Protein AF-A0A2U1A7Y9-F1 (afdb_monomer)

Mean predicted aligned error: 19.53 Å

Structure (mmCIF, N/CA/C/O backbone):
data_AF-A0A2U1A7Y9-F1
#
_entry.id   AF-A0A2U1A7Y9-F1
#
loop_
_atom_site.group_PDB
_atom_site.id
_atom_site.type_symbol
_atom_site.label_atom_id
_atom_site.label_alt_id
_atom_site.label_comp_id
_atom_site.label_asym_id
_atom_site.label_entity_id
_atom_site.label_seq_id
_atom_site.pdbx_PDB_ins_code
_atom_site.Cartn_x
_atom_site.Cartn_y
_atom_site.Cartn_z
_atom_site.occupancy
_atom_site.B_iso_or_equiv
_atom_site.auth_seq_id
_atom_site.auth_comp_id
_atom_site.auth_asym_id
_atom_site.auth_atom_id
_atom_site.pdbx_PDB_model_num
ATOM 1 N N . MET A 1 1 ? 5.418 56.371 12.169 1.00 49.03 1 MET A N 1
ATOM 2 C CA . MET A 1 1 ? 4.607 56.307 10.931 1.00 49.03 1 MET A CA 1
ATOM 3 C C . MET A 1 1 ? 5.415 55.613 9.834 1.00 49.03 1 MET A C 1
ATOM 5 O O . MET A 1 1 ? 6.617 55.810 9.790 1.00 49.03 1 MET A O 1
ATOM 9 N N . ILE A 1 2 ? 4.738 54.834 8.977 1.00 55.47 2 ILE A N 1
ATOM 10 C CA . ILE A 1 2 ? 5.097 54.476 7.581 1.00 55.47 2 ILE A CA 1
ATOM 11 C C . ILE A 1 2 ? 5.852 53.162 7.261 1.00 55.47 2 ILE A C 1
ATOM 13 O O . ILE A 1 2 ? 5.567 52.598 6.210 1.00 55.47 2 ILE A O 1
ATOM 17 N N . ILE A 1 3 ? 6.649 52.546 8.142 1.00 55.47 3 ILE A N 1
ATOM 18 C CA . ILE A 1 3 ? 7.408 51.321 7.747 1.00 55.47 3 ILE A CA 1
ATOM 19 C C . ILE A 1 3 ? 6.574 50.018 7.809 1.00 55.47 3 ILE A C 1
ATOM 21 O O . ILE A 1 3 ? 6.903 49.019 7.179 1.00 55.47 3 ILE A O 1
ATOM 25 N N . ARG A 1 4 ? 5.435 50.015 8.514 1.00 55.81 4 ARG A N 1
ATOM 26 C CA . ARG A 1 4 ? 4.590 48.809 8.666 1.00 55.81 4 ARG A CA 1
ATOM 27 C C . ARG A 1 4 ? 3.714 48.503 7.447 1.00 55.81 4 ARG A C 1
ATOM 29 O O . ARG A 1 4 ? 3.195 47.405 7.343 1.00 55.81 4 ARG A O 1
ATOM 36 N N . ARG A 1 5 ? 3.534 49.467 6.541 1.00 56.84 5 ARG A N 1
ATOM 37 C CA . ARG A 1 5 ? 2.671 49.349 5.354 1.00 56.84 5 ARG A CA 1
ATOM 38 C C . ARG A 1 5 ? 3.297 48.562 4.184 1.00 56.84 5 ARG A C 1
ATOM 40 O O . ARG A 1 5 ? 2.579 47.741 3.625 1.00 56.84 5 ARG A O 1
ATOM 47 N N . PRO A 1 6 ? 4.589 48.720 3.826 1.00 54.97 6 PRO A N 1
ATOM 48 C CA . PRO A 1 6 ? 5.178 47.958 2.718 1.00 54.97 6 PRO A CA 1
ATOM 49 C C . PRO A 1 6 ? 5.430 46.479 3.052 1.00 54.97 6 PRO A C 1
ATOM 51 O O . PRO A 1 6 ? 5.445 45.646 2.153 1.00 54.97 6 PRO A O 1
ATOM 54 N N . LEU A 1 7 ? 5.579 46.135 4.337 1.00 56.62 7 LEU A N 1
ATOM 55 C CA . LEU A 1 7 ? 5.819 44.755 4.781 1.00 56.62 7 LEU A CA 1
ATOM 56 C C . LEU A 1 7 ? 4.621 43.829 4.527 1.00 56.62 7 LEU A C 1
ATOM 58 O O . LEU A 1 7 ? 4.810 42.677 4.152 1.00 56.62 7 LEU A O 1
ATOM 62 N N . PHE A 1 8 ? 3.393 44.340 4.656 1.00 56.53 8 PHE A N 1
ATOM 63 C CA . PHE A 1 8 ? 2.192 43.564 4.333 1.00 56.53 8 PHE A CA 1
ATOM 64 C 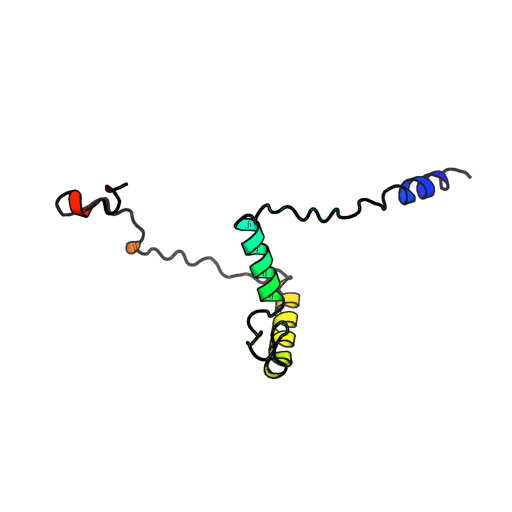C . PHE A 1 8 ? 1.974 43.405 2.825 1.00 56.53 8 PHE A C 1
ATOM 66 O O . PHE A 1 8 ? 1.435 42.390 2.401 1.00 56.53 8 PHE A O 1
ATOM 73 N N . ALA A 1 9 ? 2.420 44.365 2.008 1.00 56.28 9 ALA A N 1
ATOM 74 C CA . ALA A 1 9 ? 2.283 44.281 0.554 1.00 56.28 9 ALA A CA 1
ATOM 75 C C . ALA A 1 9 ? 3.210 43.218 -0.063 1.00 56.28 9 ALA A C 1
ATOM 77 O O . ALA A 1 9 ? 2.842 42.586 -1.048 1.00 56.28 9 ALA A O 1
ATOM 78 N N . LEU A 1 10 ? 4.382 42.975 0.536 1.00 56.12 10 LEU A N 1
ATOM 79 C CA . LEU A 1 10 ? 5.334 41.976 0.041 1.00 56.12 10 LEU A CA 1
ATOM 80 C C . LEU A 1 10 ? 4.899 40.530 0.353 1.00 56.12 10 LEU A C 1
ATOM 82 O O . LEU A 1 10 ? 5.195 39.622 -0.416 1.00 56.12 10 LEU A O 1
ATOM 86 N N . LEU A 1 11 ? 4.174 40.313 1.457 1.00 56.75 11 LEU A N 1
ATOM 87 C CA . LEU A 1 11 ? 3.779 38.973 1.912 1.00 56.75 11 LEU A CA 1
ATOM 88 C C . LEU A 1 11 ? 2.618 38.370 1.096 1.00 56.75 11 LEU A C 1
ATOM 90 O O . LEU A 1 11 ? 2.440 37.158 1.086 1.00 56.75 11 LEU A O 1
ATOM 94 N N . VAL A 1 12 ? 1.853 39.195 0.374 1.00 59.03 12 VAL A N 1
ATOM 95 C CA . VAL A 1 12 ? 0.700 38.747 -0.431 1.00 59.03 12 VAL A CA 1
ATOM 96 C C . VAL A 1 12 ? 1.112 38.242 -1.826 1.00 59.03 12 VAL A C 1
ATOM 98 O O . VAL A 1 12 ? 0.370 37.489 -2.450 1.00 59.03 12 VAL A O 1
ATOM 101 N N . VAL A 1 13 ? 2.305 38.592 -2.322 1.00 57.50 13 VAL A N 1
ATOM 102 C CA . VAL A 1 13 ? 2.703 38.327 -3.723 1.00 57.50 13 VAL A CA 1
ATOM 103 C C . VAL A 1 13 ? 3.216 36.895 -3.965 1.00 57.50 13 VAL A C 1
ATOM 105 O O . VAL A 1 13 ? 3.249 36.443 -5.105 1.00 57.50 13 VAL A O 1
ATOM 108 N N . THR A 1 14 ? 3.561 36.125 -2.932 1.00 59.75 14 THR A N 1
ATOM 109 C CA . THR A 1 14 ? 4.190 34.795 -3.097 1.00 59.75 14 THR A CA 1
ATOM 110 C C . THR A 1 14 ? 3.243 33.599 -2.940 1.00 59.75 14 THR A C 1
ATOM 112 O O . THR A 1 14 ? 3.696 32.457 -2.948 1.00 59.75 14 THR A O 1
ATOM 115 N N . ALA A 1 15 ? 1.927 33.813 -2.852 1.00 57.66 15 ALA A N 1
ATOM 116 C CA . ALA A 1 15 ? 0.959 32.758 -2.527 1.00 57.66 15 ALA A CA 1
ATOM 117 C C . ALA A 1 15 ? 0.448 31.914 -3.719 1.00 57.66 15 ALA A C 1
ATOM 119 O O . ALA A 1 15 ? -0.562 31.226 -3.586 1.00 57.66 15 ALA A O 1
ATOM 120 N N . CYS A 1 16 ? 1.093 31.943 -4.890 1.00 60.56 16 CYS A N 1
ATOM 121 C CA . CYS A 1 16 ? 0.592 31.241 -6.084 1.00 60.56 16 CYS A CA 1
ATOM 122 C C . CYS A 1 16 ? 1.680 30.476 -6.850 1.00 60.56 16 CYS A C 1
ATOM 124 O O . CYS A 1 16 ? 1.782 30.588 -8.068 1.00 60.56 16 CYS A O 1
ATOM 126 N N . ILE A 1 17 ? 2.465 29.643 -6.163 1.00 63.22 17 ILE A N 1
ATOM 127 C CA . ILE A 1 17 ? 3.108 28.508 -6.841 1.00 63.22 17 ILE A CA 1
ATOM 128 C C . ILE A 1 17 ? 2.093 27.365 -6.807 1.00 63.22 17 ILE A C 1
ATOM 130 O O . ILE A 1 17 ? 2.095 26.526 -5.910 1.00 63.22 17 ILE A O 1
ATOM 134 N N . GLY A 1 18 ? 1.148 27.406 -7.749 1.00 56.66 18 GLY A N 1
ATOM 135 C CA . GLY A 1 18 ? 0.224 26.305 -7.980 1.00 56.66 18 GLY A CA 1
ATOM 136 C C . GLY A 1 18 ? 1.022 25.044 -8.293 1.00 56.66 18 GLY A C 1
ATOM 137 O O . GLY A 1 18 ? 1.907 25.067 -9.149 1.00 56.66 18 GLY A O 1
ATOM 138 N N . ALA A 1 19 ? 0.734 23.956 -7.582 1.00 61.62 19 ALA A N 1
ATOM 139 C CA . ALA A 1 19 ? 1.265 22.643 -7.900 1.00 61.62 19 ALA A CA 1
ATOM 140 C C . ALA A 1 19 ? 0.784 22.263 -9.306 1.00 61.62 19 ALA A C 1
ATOM 142 O O . ALA A 1 19 ? -0.344 21.810 -9.490 1.00 61.62 19 ALA A O 1
ATOM 143 N N . ALA A 1 20 ? 1.620 22.499 -10.316 1.00 58.00 20 ALA A N 1
ATOM 144 C CA . ALA A 1 20 ? 1.390 21.982 -11.650 1.00 58.00 20 ALA A CA 1
ATOM 145 C C . ALA A 1 20 ? 1.504 20.457 -11.565 1.00 58.00 20 ALA A C 1
ATOM 147 O O . ALA A 1 20 ? 2.603 19.905 -11.533 1.00 58.00 20 ALA A O 1
ATOM 148 N N . SER A 1 21 ? 0.363 19.774 -11.482 1.00 59.56 21 SER A N 1
ATOM 149 C CA . SER A 1 21 ? 0.276 18.326 -11.645 1.00 59.56 21 SER A CA 1
ATOM 150 C C . SER A 1 21 ? 0.565 18.008 -13.111 1.00 59.56 21 SER A C 1
ATOM 152 O O . SER A 1 21 ? -0.344 17.836 -13.922 1.00 59.56 21 SER A O 1
ATOM 154 N N . THR A 1 22 ? 1.841 18.001 -13.492 1.00 57.09 22 THR A N 1
ATOM 155 C CA . THR A 1 22 ? 2.257 17.479 -14.788 1.00 57.09 22 THR A CA 1
ATOM 156 C C . THR A 1 22 ? 1.990 15.979 -14.763 1.00 57.09 22 THR A C 1
ATOM 158 O O . THR A 1 22 ? 2.758 15.199 -14.200 1.00 57.09 22 THR A O 1
ATOM 161 N N . ALA A 1 23 ? 0.870 15.565 -15.361 1.00 55.91 23 ALA A N 1
ATOM 162 C CA . ALA A 1 23 ? 0.603 14.175 -15.721 1.00 55.91 23 ALA A CA 1
ATOM 163 C C . ALA A 1 23 ? 1.593 13.767 -16.821 1.00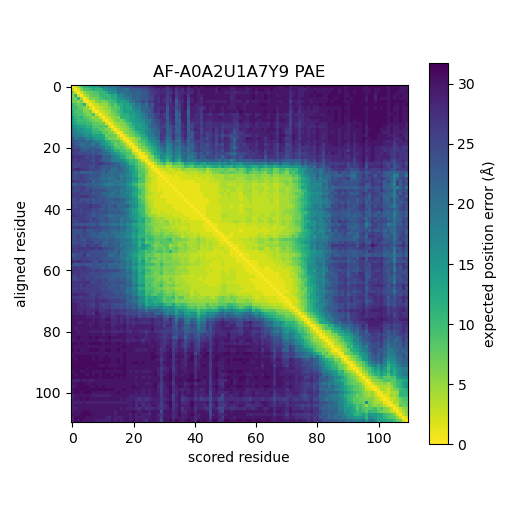 55.91 23 ALA A C 1
ATOM 165 O O . ALA A 1 23 ? 1.265 13.630 -17.997 1.00 55.91 23 ALA A O 1
ATOM 166 N N . SER A 1 24 ? 2.860 13.685 -16.437 1.00 56.81 24 SER A N 1
ATOM 167 C CA . SER A 1 24 ? 3.925 13.164 -17.260 1.00 56.81 24 SER A CA 1
AT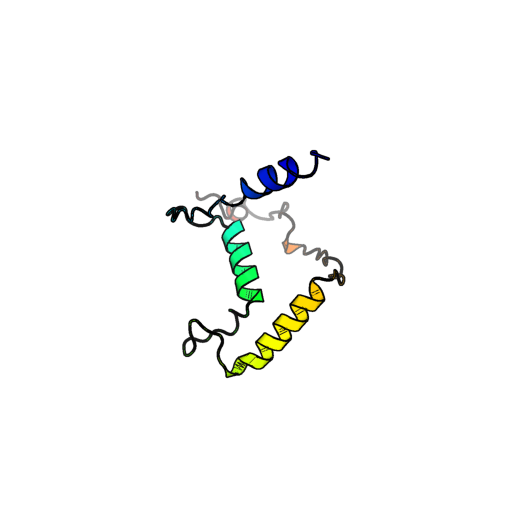OM 168 C C . SER A 1 24 ? 3.791 11.647 -17.230 1.00 56.81 24 SER A C 1
ATOM 170 O O . SER A 1 24 ? 3.762 11.035 -16.168 1.00 56.81 24 SER A O 1
ATOM 172 N N . ALA A 1 25 ? 3.733 11.024 -18.406 1.00 57.59 25 ALA A N 1
ATOM 173 C CA . ALA A 1 25 ? 3.873 9.574 -18.557 1.00 57.59 25 ALA A CA 1
ATOM 174 C C . ALA A 1 25 ? 5.301 9.086 -18.213 1.00 57.59 25 ALA A C 1
ATOM 176 O O . ALA A 1 25 ? 5.674 7.955 -18.523 1.00 57.59 25 ALA A O 1
ATOM 177 N N . GLN A 1 26 ? 6.114 9.934 -17.570 1.00 64.88 26 GLN A N 1
ATOM 178 C CA . GLN A 1 26 ? 7.294 9.528 -16.832 1.00 64.88 26 GLN A CA 1
ATOM 179 C C . GLN A 1 26 ? 6.832 8.613 -15.698 1.00 64.88 26 GLN A C 1
ATOM 181 O O . GLN A 1 26 ? 6.306 9.061 -14.680 1.00 64.88 26 GLN A O 1
ATOM 186 N N . GLY A 1 27 ? 7.033 7.310 -15.886 1.00 76.94 27 GLY A N 1
ATOM 187 C CA . GLY A 1 27 ? 6.893 6.350 -14.803 1.00 76.94 27 GLY A CA 1
ATOM 188 C C . GLY A 1 27 ? 7.709 6.800 -13.591 1.00 76.94 27 GLY A C 1
ATOM 189 O O . GLY A 1 27 ? 8.801 7.358 -13.729 1.00 76.94 27 GLY A O 1
ATOM 190 N N . LEU A 1 28 ? 7.163 6.570 -12.401 1.00 87.12 28 LEU A N 1
ATOM 191 C CA . LEU A 1 28 ? 7.839 6.894 -11.153 1.00 87.12 28 LEU A CA 1
ATOM 192 C C . LEU A 1 28 ? 9.208 6.211 -11.108 1.00 87.12 28 LEU A C 1
ATOM 194 O O . LEU A 1 28 ? 9.361 5.037 -11.462 1.00 87.12 28 LEU A O 1
ATOM 198 N N . THR A 1 29 ? 10.213 6.934 -10.622 1.00 91.31 29 THR A N 1
ATOM 199 C CA . THR A 1 29 ? 11.496 6.305 -10.307 1.00 91.31 29 THR A CA 1
ATOM 200 C C . THR A 1 29 ? 11.291 5.276 -9.194 1.00 91.31 29 THR A C 1
ATOM 202 O O . THR A 1 29 ? 10.417 5.424 -8.338 1.00 91.31 29 THR A O 1
ATOM 205 N N . ARG A 1 30 ? 12.134 4.237 -9.140 1.00 92.19 30 ARG A N 1
ATOM 206 C CA . ARG A 1 30 ? 12.050 3.217 -8.075 1.00 92.19 30 ARG A CA 1
ATOM 207 C C . ARG A 1 30 ? 12.109 3.818 -6.667 1.00 92.19 30 ARG A C 1
ATOM 209 O O . ARG A 1 30 ? 11.494 3.278 -5.757 1.00 92.19 30 ARG A O 1
ATOM 216 N N . ALA A 1 31 ? 12.851 4.912 -6.490 1.00 91.94 31 ALA A N 1
ATOM 217 C CA . ALA A 1 31 ? 12.921 5.628 -5.221 1.00 91.94 31 ALA A CA 1
ATOM 218 C C . ALA A 1 31 ? 11.566 6.250 -4.850 1.00 91.94 31 ALA A C 1
ATOM 220 O O . ALA A 1 31 ? 11.090 6.054 -3.740 1.00 91.94 31 ALA A O 1
ATOM 221 N N . GLN A 1 32 ? 10.903 6.909 -5.802 1.00 91.12 32 GLN A N 1
ATOM 222 C CA . GLN A 1 32 ? 9.583 7.506 -5.583 1.00 91.12 32 GLN A CA 1
ATOM 223 C C . GLN A 1 32 ? 8.500 6.455 -5.312 1.00 91.12 32 GLN A C 1
ATOM 225 O O . GLN A 1 32 ? 7.667 6.659 -4.437 1.00 91.12 32 GLN A O 1
ATOM 230 N N . VAL A 1 33 ? 8.528 5.315 -6.012 1.00 94.69 33 VAL A N 1
ATOM 231 C CA . VAL A 1 33 ? 7.582 4.215 -5.742 1.00 94.69 33 VAL A CA 1
ATOM 232 C C . VAL A 1 33 ? 7.756 3.684 -4.322 1.00 94.69 33 VAL A C 1
ATOM 234 O O . VAL A 1 33 ? 6.768 3.409 -3.652 1.00 94.69 33 VAL A O 1
ATOM 237 N N . ARG A 1 34 ? 8.996 3.561 -3.834 1.00 93.88 34 ARG A N 1
ATOM 238 C CA . ARG A 1 34 ? 9.240 3.117 -2.454 1.00 93.88 34 ARG A CA 1
ATOM 239 C C . ARG A 1 34 ? 8.639 4.075 -1.435 1.00 93.88 34 ARG A C 1
ATOM 241 O O . ARG A 1 34 ? 7.953 3.603 -0.541 1.00 93.88 34 ARG A O 1
ATOM 248 N N . GLU A 1 35 ? 8.847 5.379 -1.597 1.00 92.62 35 GLU A N 1
ATOM 249 C CA . GLU A 1 35 ? 8.240 6.386 -0.714 1.00 92.62 35 GLU A CA 1
ATOM 250 C C . GLU A 1 35 ? 6.708 6.286 -0.714 1.00 92.62 35 GLU A C 1
ATOM 252 O O . GLU A 1 35 ? 6.092 6.204 0.346 1.00 92.62 35 GLU A O 1
ATOM 257 N N . GLN A 1 36 ? 6.090 6.170 -1.893 1.00 90.88 36 GLN A N 1
ATOM 258 C CA . GLN A 1 36 ? 4.635 6.008 -1.994 1.00 90.88 36 GLN A CA 1
ATOM 259 C C . GLN A 1 36 ? 4.133 4.720 -1.339 1.00 90.88 36 GLN A C 1
ATOM 261 O O . GLN A 1 36 ? 3.078 4.722 -0.711 1.00 90.88 36 GLN A O 1
ATOM 266 N N . LEU A 1 37 ? 4.873 3.616 -1.459 1.00 93.06 37 LEU A N 1
ATOM 267 C CA . LEU A 1 37 ? 4.512 2.362 -0.802 1.00 93.06 37 LEU A CA 1
ATOM 268 C C . LEU A 1 37 ? 4.638 2.463 0.722 1.00 93.06 37 LEU A C 1
ATOM 270 O O . LEU A 1 37 ? 3.774 1.944 1.425 1.00 93.06 37 LEU A O 1
ATOM 274 N N . ILE A 1 38 ? 5.659 3.156 1.233 1.00 91.44 38 ILE A N 1
ATOM 275 C CA . ILE A 1 38 ? 5.815 3.419 2.671 1.00 91.44 38 ILE A CA 1
ATOM 276 C C . ILE A 1 38 ? 4.631 4.246 3.180 1.00 91.44 38 ILE A C 1
ATOM 278 O O . ILE A 1 38 ? 4.009 3.889 4.183 1.00 91.44 38 ILE A O 1
ATOM 282 N N . GLU A 1 39 ? 4.271 5.313 2.467 1.00 90.38 39 GLU A N 1
ATOM 283 C CA . GLU A 1 39 ? 3.126 6.155 2.811 1.00 90.38 39 GLU A CA 1
ATOM 284 C C . GLU A 1 39 ? 1.805 5.372 2.750 1.00 90.38 39 GLU A C 1
ATOM 286 O O . GLU A 1 39 ? 0.989 5.431 3.676 1.00 90.38 39 GLU A O 1
ATOM 291 N N . ALA A 1 40 ? 1.594 4.588 1.694 1.00 89.69 40 ALA A N 1
ATOM 292 C CA . ALA A 1 40 ? 0.413 3.746 1.555 1.00 89.69 40 ALA A CA 1
ATOM 293 C C . ALA A 1 40 ? 0.335 2.710 2.684 1.00 89.69 40 ALA A C 1
ATOM 295 O O . ALA A 1 40 ? -0.745 2.453 3.227 1.00 89.69 40 ALA A O 1
ATOM 296 N N . GLN A 1 41 ? 1.458 2.101 3.066 1.00 88.19 41 GLN A N 1
ATOM 297 C CA . GLN A 1 41 ? 1.512 1.143 4.167 1.00 88.19 41 GLN A CA 1
ATOM 298 C C . GLN A 1 41 ? 1.191 1.820 5.505 1.00 88.19 41 GLN A C 1
ATOM 300 O O . GLN A 1 41 ? 0.363 1.304 6.261 1.00 88.19 41 GLN A O 1
ATOM 305 N N . ALA A 1 42 ? 1.758 3.002 5.765 1.00 86.44 42 ALA A N 1
ATOM 306 C CA . ALA A 1 42 ? 1.446 3.806 6.946 1.00 86.44 42 ALA A CA 1
ATOM 307 C C . ALA A 1 42 ? -0.039 4.204 7.007 1.00 86.44 42 ALA A C 1
ATOM 309 O O . ALA A 1 42 ? -0.630 4.259 8.088 1.00 86.44 42 ALA A O 1
ATOM 310 N N . ASN A 1 43 ? -0.668 4.411 5.849 1.00 86.19 43 ASN A N 1
ATOM 311 C CA . ASN A 1 43 ? -2.097 4.692 5.742 1.00 86.19 43 ASN A CA 1
ATOM 312 C C . ASN A 1 43 ? -3.004 3.468 5.939 1.00 86.19 43 ASN A C 1
ATOM 314 O O . ASN A 1 43 ? -4.217 3.640 6.104 1.00 86.19 43 ASN A O 1
ATOM 318 N N . GLY A 1 44 ? -2.434 2.263 6.003 1.00 88.50 44 GLY A N 1
ATOM 319 C CA . GLY A 1 44 ? -3.168 1.023 6.235 1.00 88.50 44 GLY A CA 1
ATOM 320 C C . GLY 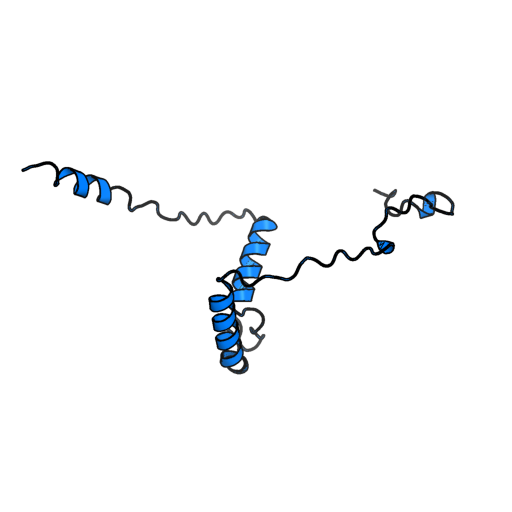A 1 44 ? -3.577 0.282 4.962 1.00 88.50 44 GLY A C 1
ATOM 321 O O . GLY A 1 44 ? -4.464 -0.561 5.037 1.00 88.50 44 GLY A O 1
ATOM 322 N N . SER A 1 45 ? -2.933 0.543 3.817 1.00 89.31 45 SER A N 1
ATOM 323 C CA . SER A 1 45 ? -3.209 -0.171 2.551 1.00 89.31 45 SER A CA 1
ATOM 324 C C . SER A 1 45 ? -3.090 -1.699 2.661 1.00 89.31 45 SER A C 1
ATOM 326 O O . SER A 1 45 ? -3.791 -2.420 1.963 1.00 89.31 45 SER A O 1
ATOM 328 N N . GLN A 1 46 ? -2.281 -2.200 3.599 1.00 89.38 46 GLN A N 1
ATOM 329 C CA . GLN A 1 46 ? -2.160 -3.629 3.921 1.00 89.38 46 GLN A CA 1
ATOM 330 C C . GLN A 1 46 ? -3.461 -4.282 4.433 1.00 89.38 46 GLN A C 1
ATOM 332 O O . GLN A 1 46 ? -3.550 -5.503 4.490 1.00 89.38 46 GLN A O 1
ATOM 337 N N . PHE A 1 47 ? -4.457 -3.482 4.828 1.00 91.94 47 PHE A N 1
ATOM 338 C CA . PHE A 1 47 ? -5.753 -3.934 5.346 1.00 91.94 47 PHE A CA 1
ATOM 339 C C . PHE A 1 47 ? -6.899 -3.749 4.336 1.00 91.94 47 PHE A C 1
ATOM 341 O O . PHE A 1 47 ? -8.078 -3.889 4.680 1.00 91.94 47 PHE A O 1
ATOM 348 N N . VAL A 1 48 ? -6.568 -3.403 3.091 1.00 92.31 48 VAL A N 1
ATOM 349 C CA . VAL A 1 48 ? -7.518 -3.394 1.977 1.00 92.31 48 VAL A CA 1
ATOM 350 C C . VAL A 1 48 ? -7.744 -4.839 1.535 1.00 92.31 48 VAL A C 1
ATOM 352 O O . VAL A 1 48 ? -6.815 -5.638 1.459 1.00 92.31 48 VAL A O 1
ATOM 355 N N . THR A 1 49 ? -9.000 -5.183 1.276 1.00 92.19 49 THR A N 1
ATOM 356 C CA . THR A 1 49 ? -9.410 -6.517 0.806 1.00 92.19 49 THR A CA 1
ATOM 357 C C . THR A 1 49 ? -10.152 -6.367 -0.511 1.00 92.19 49 THR A C 1
ATOM 359 O O . THR A 1 49 ? -10.718 -5.302 -0.755 1.00 92.19 49 THR A O 1
ATOM 362 N N . ASP A 1 50 ? -10.220 -7.422 -1.322 1.00 92.69 50 ASP A N 1
ATOM 363 C CA . ASP A 1 50 ? -10.888 -7.374 -2.632 1.00 92.69 50 ASP A CA 1
ATOM 364 C C . ASP A 1 50 ? -12.347 -6.896 -2.545 1.00 92.69 50 ASP A C 1
ATOM 366 O O . ASP A 1 50 ? -12.815 -6.154 -3.403 1.00 92.69 50 ASP A O 1
ATOM 370 N N . SER A 1 51 ? -13.060 -7.256 -1.472 1.00 91.94 51 SER A N 1
ATOM 371 C CA . SER A 1 51 ? -14.454 -6.849 -1.245 1.00 91.94 51 SER A CA 1
ATOM 372 C C . SER A 1 51 ? -14.624 -5.411 -0.753 1.00 91.94 51 SER A C 1
ATOM 374 O O . SER A 1 51 ? -15.741 -4.905 -0.741 1.00 91.94 51 SER A O 1
ATOM 376 N N . SER A 1 52 ? -13.549 -4.785 -0.276 1.00 88.50 52 SER A N 1
ATOM 377 C CA . SER A 1 52 ? -13.572 -3.439 0.309 1.00 88.50 52 SER A CA 1
ATOM 378 C C . SER A 1 52 ? -12.765 -2.428 -0.502 1.00 88.50 52 SER A C 1
ATOM 380 O O . SER A 1 52 ? -12.738 -1.258 -0.131 1.00 88.50 52 SER A O 1
ATOM 382 N N . TYR A 1 53 ? -12.107 -2.859 -1.584 1.00 88.06 53 TYR A N 1
ATOM 383 C CA . TYR A 1 53 ? -11.288 -1.991 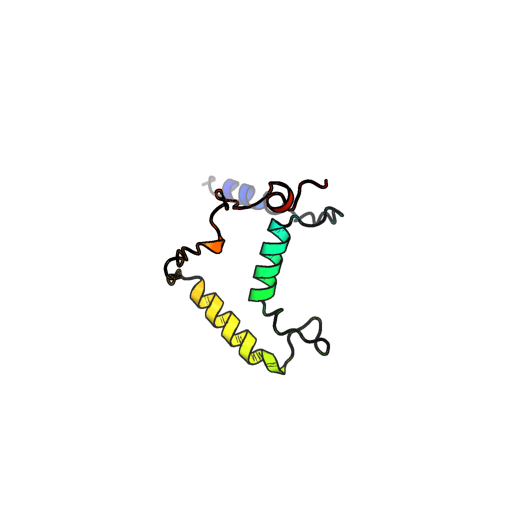-2.419 1.00 88.06 5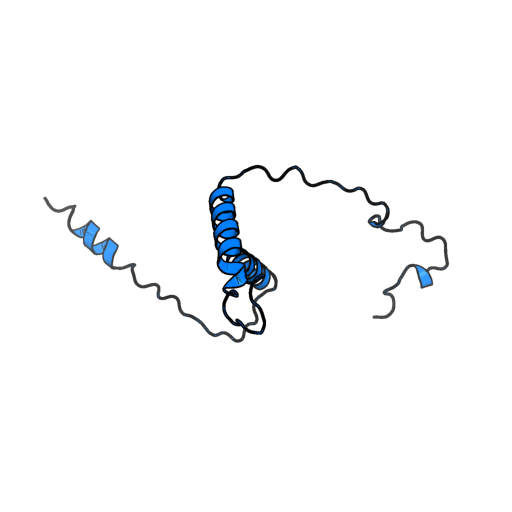3 TYR A CA 1
ATOM 384 C C . TYR A 1 53 ? -12.109 -0.794 -2.933 1.00 88.06 53 TYR A C 1
ATOM 386 O O . TYR A 1 53 ? -13.233 -0.985 -3.403 1.00 88.06 53 TYR A O 1
ATOM 394 N N . PRO A 1 54 ? -11.560 0.432 -2.893 1.00 88.94 54 PRO A N 1
ATOM 395 C CA . PRO A 1 54 ? -10.175 0.784 -2.547 1.00 88.94 54 PRO A CA 1
ATOM 396 C C . PRO A 1 54 ? -9.901 0.989 -1.049 1.00 88.94 54 PRO A C 1
ATOM 398 O O . PRO A 1 54 ? -8.752 1.213 -0.667 1.00 88.94 54 PRO A O 1
ATOM 401 N N . ASP A 1 55 ? -10.924 0.916 -0.205 1.00 90.12 55 ASP A N 1
ATOM 402 C CA . ASP A 1 55 ? -10.847 1.281 1.203 1.00 90.12 55 ASP A CA 1
ATOM 403 C C . ASP A 1 55 ? -10.483 0.104 2.123 1.00 90.12 55 ASP A C 1
ATOM 405 O O . ASP A 1 55 ? -10.569 -1.082 1.788 1.00 90.12 55 ASP A O 1
ATOM 409 N N . VAL A 1 56 ? -10.067 0.448 3.341 1.00 89.81 56 VAL A N 1
ATOM 410 C CA . VAL A 1 56 ? -9.812 -0.522 4.411 1.00 89.81 56 VAL A CA 1
ATOM 411 C C . VAL A 1 56 ? -11.117 -1.224 4.783 1.00 89.81 56 VAL A C 1
ATOM 413 O O . VAL A 1 56 ? -12.117 -0.563 5.064 1.00 89.81 56 VAL A O 1
ATOM 416 N N . SER A 1 57 ? -11.085 -2.557 4.876 1.00 91.31 57 SER A N 1
ATOM 417 C CA . SER A 1 57 ? -12.253 -3.323 5.324 1.00 91.31 57 SER A CA 1
ATOM 418 C C . SER A 1 57 ? -12.707 -2.868 6.715 1.00 91.31 57 SER A C 1
ATOM 420 O O . SER A 1 57 ? -11.868 -2.727 7.613 1.00 91.31 57 SER A O 1
ATOM 422 N N . PRO A 1 58 ? -14.020 -2.693 6.957 1.00 90.44 58 PRO A N 1
ATOM 423 C CA . PRO A 1 58 ? -14.532 -2.242 8.252 1.00 90.44 58 PRO A CA 1
ATOM 424 C C . PRO A 1 58 ? -14.118 -3.166 9.406 1.00 90.44 58 PRO A C 1
ATOM 426 O O . PRO A 1 58 ? -13.961 -2.710 10.537 1.00 90.44 58 PRO A O 1
ATOM 429 N N . ILE A 1 59 ? -13.856 -4.444 9.114 1.00 93.25 59 ILE A N 1
ATOM 430 C CA . ILE A 1 59 ? -13.355 -5.434 10.077 1.00 93.25 59 ILE A CA 1
ATOM 431 C C . ILE A 1 59 ? -11.988 -5.017 10.650 1.00 93.25 59 ILE A C 1
ATOM 433 O O . ILE A 1 59 ? -11.706 -5.247 11.826 1.00 93.25 59 ILE A O 1
ATOM 437 N N . PHE A 1 60 ? -11.151 -4.355 9.850 1.00 92.31 60 PHE A N 1
ATOM 438 C CA . PHE A 1 60 ? -9.808 -3.926 10.241 1.00 92.31 60 PHE A CA 1
ATOM 439 C C . PHE A 1 60 ? -9.744 -2.472 10.724 1.00 92.31 60 PHE A C 1
ATOM 441 O O . PHE A 1 60 ? -8.683 -2.030 11.167 1.00 92.31 60 PHE A O 1
ATOM 448 N N . ALA A 1 61 ? -10.856 -1.729 10.721 1.00 90.19 61 ALA A N 1
ATOM 449 C CA . ALA A 1 61 ? -10.878 -0.305 11.071 1.00 90.19 61 ALA A CA 1
ATOM 450 C C . ALA A 1 61 ? -10.221 -0.010 12.433 1.00 90.19 61 ALA A C 1
ATOM 452 O O . ALA A 1 61 ? -9.417 0.916 12.564 1.00 90.19 61 ALA A O 1
ATOM 453 N N . GLN A 1 62 ? -10.496 -0.841 13.445 1.00 90.88 62 GLN A N 1
ATOM 454 C CA . GLN A 1 62 ? -9.920 -0.664 14.778 1.00 90.88 62 GLN A CA 1
ATOM 455 C C . GLN A 1 62 ? -8.414 -0.967 14.821 1.00 90.88 62 GLN A C 1
ATOM 457 O O . GLN A 1 62 ? -7.678 -0.318 15.566 1.00 90.88 62 GLN A O 1
ATOM 462 N N . GLN A 1 63 ? -7.939 -1.924 14.021 1.00 90.31 63 GLN A N 1
ATOM 463 C CA . GLN A 1 63 ? -6.513 -2.241 13.915 1.00 90.31 63 GLN A CA 1
ATOM 464 C C . GLN A 1 63 ? -5.754 -1.108 13.220 1.00 90.31 63 GLN A C 1
ATOM 466 O O . GLN A 1 63 ? -4.715 -0.678 13.720 1.00 90.31 63 GLN A O 1
ATOM 471 N N . VAL A 1 64 ? -6.315 -0.554 12.140 1.00 90.12 64 VAL A N 1
ATOM 472 C CA . VAL A 1 64 ? -5.741 0.605 11.440 1.00 90.12 64 VAL A CA 1
ATOM 473 C C . VAL A 1 64 ? -5.668 1.825 12.350 1.00 90.12 64 VAL A C 1
ATOM 475 O O . VAL A 1 64 ? -4.635 2.490 12.390 1.00 90.12 64 VAL A O 1
ATOM 478 N N . ALA A 1 65 ? -6.717 2.100 13.131 1.00 89.25 65 ALA A N 1
ATOM 479 C CA . ALA A 1 65 ? -6.714 3.209 14.084 1.00 89.25 65 ALA A CA 1
ATOM 480 C C . ALA A 1 65 ? -5.590 3.074 15.130 1.00 89.25 65 ALA A C 1
ATOM 482 O O . ALA A 1 65 ? -4.901 4.050 15.425 1.00 89.25 65 ALA A O 1
ATOM 483 N N . ARG A 1 66 ? -5.358 1.859 15.648 1.00 88.69 66 ARG A N 1
ATOM 484 C CA . ARG A 1 66 ? -4.259 1.587 16.590 1.00 88.69 66 ARG A CA 1
ATOM 485 C C . ARG A 1 66 ? -2.887 1.724 15.931 1.00 88.69 66 ARG A C 1
ATOM 487 O O . ARG A 1 66 ? -2.021 2.378 16.501 1.00 88.69 66 ARG A O 1
ATOM 494 N N . ALA A 1 67 ? -2.703 1.167 14.734 1.00 86.25 67 ALA A N 1
ATOM 495 C CA . ALA A 1 67 ? -1.445 1.264 13.994 1.00 86.25 67 ALA A CA 1
ATOM 496 C C . ALA A 1 67 ? -1.088 2.725 13.663 1.00 86.25 67 ALA A C 1
ATOM 498 O O . ALA A 1 67 ? 0.046 3.148 13.873 1.00 86.25 67 ALA A O 1
ATOM 499 N N . LYS A 1 68 ? -2.072 3.530 13.232 1.00 85.12 68 LYS A N 1
ATOM 500 C CA . LYS A 1 68 ? -1.887 4.970 12.985 1.00 85.12 68 LYS A CA 1
ATOM 501 C C . LYS A 1 68 ? -1.513 5.729 14.259 1.00 85.12 68 LYS A C 1
ATOM 503 O O . LYS A 1 68 ? -0.609 6.558 14.216 1.00 85.12 68 LYS A O 1
ATOM 508 N N . ALA A 1 69 ? -2.150 5.417 15.390 1.00 85.50 69 ALA A N 1
ATOM 509 C CA . ALA A 1 69 ? -1.808 6.022 16.678 1.00 85.50 69 ALA A CA 1
ATOM 510 C C . ALA A 1 69 ? -0.376 5.671 17.131 1.00 85.50 69 ALA A C 1
ATOM 512 O O . ALA A 1 69 ? 0.332 6.537 17.639 1.00 85.50 69 ALA A O 1
ATOM 513 N N . GLN A 1 70 ? 0.079 4.433 16.901 1.00 81.19 70 GLN A N 1
ATOM 514 C CA . GLN A 1 70 ? 1.456 4.018 17.200 1.00 81.19 70 GLN A CA 1
ATOM 515 C C . GLN A 1 70 ? 2.480 4.705 16.292 1.00 81.19 70 GLN A C 1
ATOM 517 O O . GLN A 1 70 ? 3.477 5.217 16.797 1.00 81.19 70 GLN A O 1
ATOM 522 N N . HIS A 1 71 ? 2.214 4.791 14.983 1.00 72.38 71 HIS A N 1
ATOM 523 C CA . HIS A 1 71 ? 3.086 5.511 14.051 1.00 72.38 71 HIS A CA 1
ATOM 524 C C . HIS A 1 71 ? 3.234 6.988 14.435 1.00 72.38 71 HIS A C 1
ATOM 526 O O . HIS A 1 71 ? 4.355 7.483 14.488 1.00 72.38 71 HIS A O 1
ATOM 532 N N . GLN A 1 72 ? 2.135 7.658 14.802 1.00 69.81 72 GLN A N 1
ATOM 533 C CA . GLN A 1 72 ? 2.164 9.048 15.278 1.00 69.81 72 GLN A CA 1
ATOM 534 C C . GLN A 1 72 ? 3.013 9.227 16.545 1.00 69.81 72 GLN A C 1
ATOM 536 O O . GLN A 1 72 ? 3.669 10.253 16.710 1.00 69.81 72 GLN A O 1
ATOM 541 N N . GLN A 1 73 ? 3.032 8.231 17.434 1.00 64.81 73 GLN A N 1
ATOM 542 C CA . GLN A 1 73 ? 3.881 8.237 18.630 1.00 64.81 73 GLN A CA 1
ATOM 543 C C . GLN A 1 73 ? 5.353 7.917 18.307 1.00 64.81 73 GLN A C 1
ATOM 545 O O . GLN A 1 73 ? 6.256 8.431 18.964 1.00 64.81 73 GLN A O 1
ATOM 550 N N . GLN A 1 74 ? 5.611 7.109 17.277 1.00 57.38 74 GLN A N 1
ATOM 551 C CA . GLN A 1 74 ? 6.951 6.722 16.815 1.00 57.38 74 GLN A CA 1
ATOM 552 C C . GLN A 1 74 ? 7.626 7.765 15.909 1.00 57.38 74 GLN A C 1
ATOM 554 O O . GLN A 1 74 ? 8.819 7.641 15.638 1.00 57.38 74 GLN A O 1
ATOM 559 N N . GLN A 1 75 ? 6.928 8.837 15.507 1.00 54.00 75 GLN A N 1
ATOM 560 C CA . GLN A 1 75 ? 7.581 10.045 14.979 1.00 54.00 75 GLN A CA 1
ATOM 561 C C . GLN A 1 75 ? 8.489 10.738 16.016 1.00 54.00 75 GLN A C 1
ATOM 563 O O . GLN A 1 75 ? 9.251 11.640 15.667 1.00 54.00 75 GLN A O 1
ATOM 568 N N . GLN A 1 76 ? 8.453 10.306 17.278 1.00 50.41 76 GLN A N 1
ATOM 569 C CA . GLN A 1 76 ? 9.484 10.598 18.263 1.00 50.41 76 GLN A CA 1
ATOM 570 C C . GLN A 1 76 ? 10.548 9.491 18.199 1.00 50.41 76 GLN A C 1
ATOM 572 O O . GLN A 1 76 ? 10.170 8.320 18.278 1.00 50.41 76 GLN A O 1
ATOM 577 N N . PRO A 1 77 ? 11.852 9.813 18.057 1.00 51.16 77 PRO A N 1
ATOM 578 C CA . PRO A 1 77 ? 12.898 8.846 17.731 1.00 51.16 77 PRO A CA 1
ATOM 579 C C . PRO A 1 77 ? 13.116 7.884 18.902 1.00 51.16 77 PRO A C 1
ATOM 581 O O . PRO A 1 77 ? 13.992 8.068 19.742 1.00 51.16 77 PRO A O 1
ATOM 584 N N . SER A 1 78 ? 12.282 6.855 18.975 1.0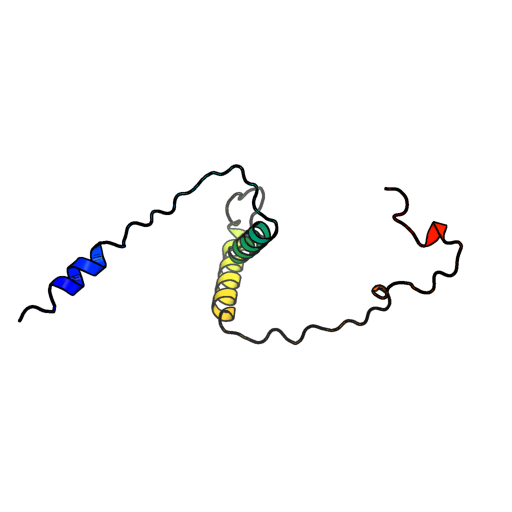0 58.66 78 SER A N 1
ATOM 585 C CA . SER A 1 78 ? 12.411 5.762 19.923 1.00 58.66 78 SER A CA 1
ATOM 586 C C . SER A 1 78 ? 13.246 4.702 19.232 1.00 58.66 78 SER A C 1
ATOM 588 O O . SER A 1 78 ? 12.814 4.097 18.253 1.00 58.66 78 SER A O 1
ATOM 590 N N . GLY A 1 79 ? 14.490 4.595 19.700 1.00 59.78 79 GLY A N 1
ATOM 591 C CA . GLY A 1 79 ? 15.592 3.873 19.080 1.00 59.78 79 GLY A CA 1
ATOM 592 C C . GLY A 1 79 ? 15.194 2.548 18.445 1.00 59.78 79 GLY A C 1
ATOM 593 O O . GLY A 1 79 ? 14.896 1.574 19.134 1.00 59.78 79 GLY A O 1
ATOM 594 N N . MET A 1 80 ? 15.281 2.498 17.115 1.00 60.50 80 MET A N 1
ATOM 595 C CA . MET A 1 80 ? 15.513 1.235 16.434 1.00 60.50 80 MET A CA 1
ATOM 596 C C . MET A 1 80 ? 16.848 0.699 16.955 1.00 60.50 80 MET A C 1
ATOM 598 O O . MET A 1 80 ? 17.879 1.363 16.833 1.00 60.50 80 MET A O 1
ATOM 602 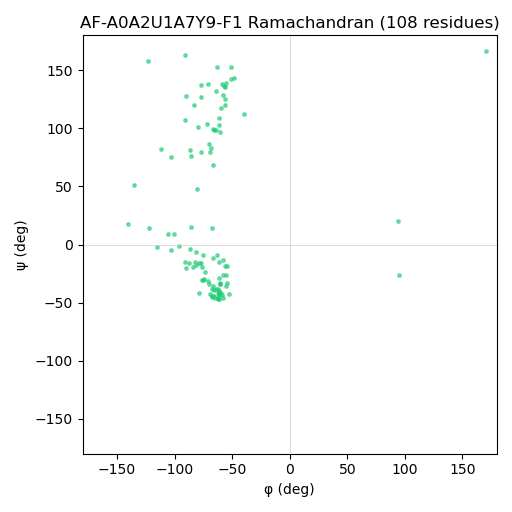N N . GLY A 1 81 ? 16.807 -0.461 17.613 1.00 64.06 81 GLY A N 1
ATOM 603 C CA . GLY A 1 81 ? 18.004 -1.166 18.058 1.00 64.06 81 GLY A CA 1
ATOM 604 C C . GLY A 1 81 ? 18.997 -1.339 16.908 1.00 64.06 81 GLY A C 1
ATOM 605 O O . GLY A 1 81 ? 18.610 -1.354 15.738 1.00 64.06 81 GLY A O 1
ATOM 606 N N . ALA A 1 82 ? 20.283 -1.424 17.254 1.00 59.22 82 ALA A N 1
ATOM 607 C CA . ALA A 1 82 ? 21.379 -1.484 16.293 1.00 59.22 82 ALA A CA 1
ATOM 608 C C . ALA A 1 82 ? 21.123 -2.528 15.186 1.00 59.22 82 ALA A C 1
ATOM 610 O O . ALA A 1 82 ? 20.585 -3.601 15.481 1.00 59.22 82 ALA A O 1
ATOM 611 N N . PRO A 1 83 ? 21.524 -2.256 13.927 1.00 57.81 83 PRO A N 1
ATOM 612 C CA . PRO A 1 83 ? 21.435 -3.257 12.877 1.00 57.81 83 PRO A CA 1
ATOM 613 C C . PRO A 1 83 ? 22.213 -4.495 13.323 1.00 57.81 83 PRO A C 1
ATOM 615 O O . PRO A 1 83 ? 23.393 -4.402 13.672 1.00 57.81 83 PRO A O 1
ATOM 618 N N . MET A 1 84 ? 21.560 -5.658 13.323 1.00 57.28 84 MET A N 1
ATOM 619 C CA . MET A 1 84 ? 22.279 -6.917 13.461 1.00 57.28 84 MET A CA 1
ATOM 620 C C . MET A 1 84 ? 23.233 -7.036 12.272 1.00 57.28 84 MET A C 1
ATOM 622 O O . MET A 1 84 ? 22.802 -7.247 11.139 1.00 57.28 84 MET A O 1
ATOM 626 N N . GLN A 1 85 ? 24.536 -6.903 12.523 1.00 57.19 85 GLN A N 1
ATOM 627 C CA . GLN A 1 85 ? 25.556 -7.370 11.590 1.00 57.19 85 GLN A CA 1
ATOM 628 C C . GLN A 1 85 ? 25.533 -8.899 11.613 1.00 57.19 85 GLN A C 1
ATOM 630 O O . GLN A 1 85 ? 26.244 -9.541 12.382 1.00 57.19 85 GLN A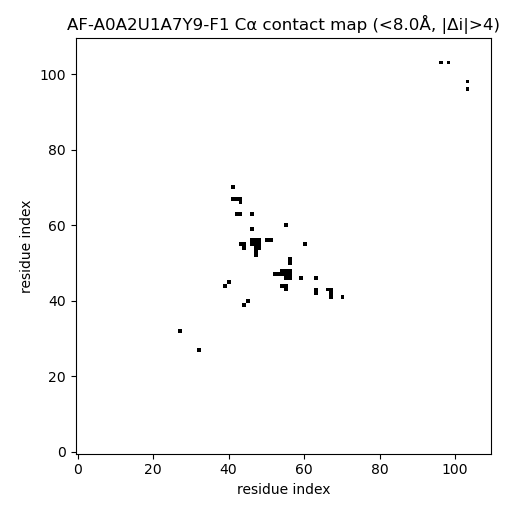 O 1
ATOM 635 N N . GLY A 1 86 ? 24.663 -9.493 10.800 1.00 57.47 86 GLY A N 1
ATOM 636 C CA . GLY A 1 86 ? 24.729 -10.916 10.509 1.00 57.47 86 GLY A CA 1
ATOM 637 C C . GLY A 1 86 ? 25.938 -11.177 9.618 1.00 57.47 86 GLY A C 1
ATOM 638 O O . GLY A 1 86 ? 25.890 -10.900 8.423 1.00 57.47 86 GLY A O 1
ATOM 639 N N . THR A 1 87 ? 27.020 -11.717 10.175 1.00 62.41 87 THR A N 1
ATOM 640 C CA . THR A 1 87 ? 28.132 -12.245 9.377 1.00 62.41 87 THR A CA 1
ATOM 641 C C . THR A 1 87 ? 27.705 -13.608 8.825 1.00 62.41 87 THR A C 1
ATOM 643 O O . THR A 1 87 ? 27.997 -14.652 9.402 1.00 62.41 87 THR A O 1
ATOM 646 N N . SER A 1 88 ? 26.910 -13.626 7.757 1.00 58.28 88 SER A N 1
ATOM 647 C CA . SER A 1 88 ? 26.662 -14.883 7.044 1.00 58.28 88 SER A CA 1
ATOM 648 C C . SER A 1 88 ? 27.810 -15.130 6.073 1.00 58.28 88 SER A C 1
ATOM 650 O O . SER A 1 88 ? 28.003 -14.341 5.150 1.00 58.28 88 SER A O 1
ATOM 652 N N . ASP A 1 89 ? 28.518 -16.251 6.228 1.00 54.22 89 ASP A N 1
ATOM 653 C CA . ASP A 1 89 ? 29.507 -16.742 5.247 1.00 54.22 89 ASP A CA 1
ATOM 654 C C . ASP A 1 89 ? 28.905 -16.919 3.839 1.00 54.22 89 ASP A C 1
ATOM 656 O O . ASP A 1 89 ? 29.617 -16.908 2.841 1.00 54.22 89 ASP A O 1
ATOM 660 N N . ALA A 1 90 ? 27.575 -17.001 3.733 1.00 58.12 90 ALA A N 1
ATOM 661 C CA . ALA A 1 90 ? 26.848 -17.040 2.465 1.00 58.12 90 ALA A CA 1
ATOM 662 C C . ALA A 1 90 ? 26.937 -15.739 1.634 1.00 58.12 90 ALA A C 1
ATOM 664 O O . ALA A 1 90 ? 26.519 -15.732 0.479 1.00 58.12 90 ALA A O 1
ATOM 665 N N . GLY A 1 91 ? 27.437 -14.638 2.210 1.00 55.34 91 GLY A N 1
ATOM 666 C CA . GLY A 1 91 ? 27.608 -13.350 1.527 1.00 55.34 91 GLY A CA 1
ATOM 667 C C . GLY A 1 91 ? 29.047 -13.026 1.114 1.00 55.34 91 GLY A C 1
ATOM 668 O O . GLY A 1 91 ? 29.269 -11.994 0.480 1.00 55.34 91 GLY A O 1
ATOM 669 N N . ALA A 1 92 ? 30.029 -13.859 1.469 1.00 53.62 92 ALA A N 1
ATOM 670 C CA . ALA A 1 92 ? 31.398 -13.651 1.016 1.00 53.62 92 ALA A CA 1
ATOM 671 C C . ALA A 1 92 ? 31.493 -13.966 -0.488 1.00 53.62 92 ALA A C 1
ATOM 673 O O . ALA A 1 92 ? 30.919 -14.965 -0.935 1.00 53.62 92 ALA A O 1
ATOM 674 N N . PRO A 1 93 ? 32.213 -13.162 -1.297 1.00 54.75 93 PRO A N 1
ATOM 675 C CA . PRO A 1 93 ? 32.541 -13.583 -2.650 1.00 54.75 93 PRO A CA 1
ATOM 676 C C . PRO A 1 93 ? 33.268 -14.922 -2.541 1.00 54.75 93 PRO A C 1
ATOM 678 O O . PRO A 1 93 ? 34.304 -15.007 -1.877 1.00 54.75 93 PRO A O 1
ATOM 681 N N . HIS A 1 94 ? 32.723 -15.979 -3.151 1.00 53.91 94 HIS A N 1
ATOM 682 C CA . HIS A 1 94 ? 33.429 -17.249 -3.206 1.00 53.91 94 HIS A CA 1
ATOM 683 C C . HIS A 1 94 ? 34.699 -17.009 -4.046 1.00 53.91 94 HIS A C 1
ATOM 685 O O . HIS A 1 94 ? 34.683 -16.915 -5.267 1.00 53.91 94 HIS A O 1
ATOM 691 N N . THR A 1 95 ? 35.838 -16.789 -3.404 1.00 57.50 95 THR A N 1
ATOM 692 C CA . THR A 1 95 ? 37.123 -16.657 -4.110 1.00 57.50 95 THR A CA 1
ATOM 693 C C . THR A 1 95 ? 37.814 -18.010 -4.240 1.00 57.50 95 THR A C 1
ATOM 695 O O . THR A 1 95 ? 38.681 -18.183 -5.090 1.00 57.50 95 THR A O 1
ATOM 698 N N . ALA A 1 96 ? 37.371 -19.008 -3.471 1.00 62.28 96 ALA A N 1
ATOM 699 C CA . ALA A 1 96 ? 37.821 -20.390 -3.557 1.00 62.28 96 ALA A CA 1
ATOM 700 C C . ALA A 1 96 ? 36.773 -21.243 -4.280 1.00 62.28 96 ALA A C 1
ATOM 702 O O . ALA A 1 96 ? 36.016 -21.996 -3.671 1.00 62.28 96 ALA A O 1
ATOM 703 N N . CYS A 1 97 ? 36.700 -21.095 -5.600 1.00 62.31 97 CYS A N 1
ATOM 704 C CA . CYS A 1 97 ? 35.886 -21.982 -6.412 1.00 62.31 97 CYS A CA 1
ATOM 705 C C . CYS A 1 97 ? 36.642 -23.301 -6.635 1.00 62.31 97 CYS A C 1
ATOM 707 O O . CYS A 1 97 ? 37.576 -23.365 -7.432 1.00 62.31 97 CYS A O 1
ATOM 709 N N . VAL A 1 98 ? 36.294 -24.345 -5.882 1.00 69.81 98 VAL A N 1
ATOM 710 C CA . VAL A 1 98 ? 36.934 -25.666 -5.991 1.00 69.81 98 VAL A CA 1
ATOM 711 C C . VAL A 1 98 ? 36.235 -26.465 -7.096 1.00 69.81 98 VAL A C 1
ATOM 713 O O . VAL A 1 98 ? 35.389 -27.316 -6.845 1.00 69.81 98 VAL A O 1
ATOM 716 N N . GLY A 1 99 ? 36.528 -26.126 -8.350 1.00 64.94 99 GLY A N 1
ATOM 717 C CA . GLY A 1 99 ? 35.942 -26.767 -9.528 1.00 64.94 99 GLY A CA 1
ATOM 718 C C . GLY A 1 99 ? 36.288 -26.026 -10.822 1.00 64.94 99 GLY A C 1
ATOM 719 O O . GLY A 1 99 ? 36.792 -24.903 -10.767 1.00 64.94 99 GLY A O 1
ATOM 720 N N . PRO A 1 100 ? 36.065 -26.632 -12.003 1.00 68.00 100 PRO A N 1
ATOM 721 C CA . PRO A 1 100 ? 36.336 -25.964 -13.268 1.00 68.00 100 PRO A CA 1
ATOM 722 C C . PRO A 1 100 ? 35.529 -24.664 -13.385 1.00 68.00 100 PRO A C 1
ATOM 724 O O . PRO A 1 100 ? 34.348 -24.607 -13.043 1.00 68.00 100 PRO A O 1
ATOM 727 N N . VAL A 1 101 ? 36.186 -23.619 -13.897 1.00 64.25 101 VAL A N 1
ATOM 728 C CA . VAL A 1 101 ? 35.712 -22.220 -13.919 1.00 64.25 101 VAL A CA 1
ATOM 729 C C . VAL A 1 101 ? 34.333 -22.010 -14.559 1.00 64.25 101 VAL A C 1
ATOM 731 O O . VAL A 1 101 ? 33.686 -20.999 -14.292 1.00 64.25 101 VAL A O 1
ATOM 734 N N . SER A 1 102 ? 33.857 -22.971 -15.356 1.00 64.31 102 SER A N 1
ATOM 735 C CA . SER A 1 102 ? 32.516 -22.985 -15.947 1.00 64.31 102 SER A CA 1
ATOM 736 C C . SER A 1 102 ? 31.393 -23.011 -14.907 1.00 64.31 102 SER A C 1
ATOM 738 O O . SER A 1 102 ? 30.318 -22.488 -15.172 1.00 64.31 102 SER A O 1
ATOM 740 N N . PHE A 1 103 ? 31.628 -23.581 -13.721 1.00 64.38 103 PHE A N 1
ATOM 741 C CA . PHE A 1 103 ? 30.639 -23.613 -12.634 1.00 64.38 103 PHE A CA 1
ATOM 742 C C . PHE A 1 103 ? 30.690 -22.372 -11.736 1.00 64.38 103 PHE A C 1
ATOM 744 O O . PHE A 1 103 ? 29.759 -22.110 -10.982 1.00 64.38 103 PHE A O 1
ATOM 751 N N . CYS A 1 104 ? 31.775 -21.606 -11.826 1.00 66.69 104 CYS A N 1
ATOM 752 C CA . CYS A 1 104 ? 32.056 -20.454 -10.972 1.00 66.69 104 CYS A CA 1
ATOM 753 C C . CYS A 1 104 ? 31.496 -19.148 -11.539 1.00 66.69 104 CYS A C 1
ATOM 755 O O . CYS A 1 104 ? 31.319 -18.177 -10.814 1.00 66.69 104 CYS A O 1
ATOM 757 N N . ASN A 1 105 ? 31.218 -19.119 -12.843 1.00 67.19 105 ASN A N 1
ATOM 758 C CA . ASN A 1 105 ? 30.608 -17.987 -13.523 1.00 67.19 105 ASN A CA 1
ATOM 759 C C . ASN A 1 105 ? 29.197 -18.356 -13.981 1.00 67.19 105 ASN A C 1
ATOM 761 O O . ASN A 1 105 ? 28.970 -18.653 -15.152 1.00 67.19 105 ASN A O 1
ATOM 765 N N . LEU A 1 106 ? 28.232 -18.266 -13.061 1.00 63.25 106 LEU A N 1
ATOM 766 C CA . LEU A 1 106 ? 26.800 -18.442 -13.353 1.00 63.25 106 LEU A CA 1
ATOM 767 C C . LEU A 1 106 ? 26.265 -17.461 -14.419 1.00 63.25 106 LEU A C 1
ATOM 769 O O . LEU A 1 106 ? 25.166 -17.659 -14.924 1.00 63.25 106 LEU A O 1
ATOM 773 N N . TYR A 1 107 ? 27.030 -16.416 -14.763 1.00 60.31 107 TYR A N 1
ATOM 774 C CA . TYR A 1 107 ? 26.612 -15.329 -15.652 1.00 60.31 107 TYR A CA 1
ATOM 775 C C . TYR A 1 107 ? 27.502 -15.135 -16.901 1.00 60.31 107 TYR A C 1
ATOM 777 O O . TYR A 1 107 ? 27.402 -14.111 -17.565 1.00 60.31 107 TYR A O 1
ATOM 785 N N . SER A 1 108 ? 28.377 -16.082 -17.271 1.00 60.34 108 SER A N 1
ATOM 786 C CA . SER A 1 108 ? 29.153 -16.006 -18.536 1.00 60.34 108 SER A CA 1
ATOM 787 C C . SER A 1 108 ? 28.344 -16.464 -19.762 1.00 60.34 108 SER A C 1
ATOM 789 O O . SER A 1 108 ? 28.804 -17.284 -20.554 1.00 60.34 108 SER A O 1
ATOM 791 N N . GLY A 1 109 ? 27.117 -15.960 -19.903 1.00 59.50 109 GLY A N 1
ATOM 792 C CA . GLY A 1 109 ? 26.204 -16.303 -20.998 1.00 59.50 109 GLY A CA 1
ATOM 793 C C . GLY A 1 109 ? 25.393 -15.127 -21.547 1.00 59.50 109 GLY A C 1
ATOM 794 O O . GLY A 1 109 ? 24.378 -15.364 -22.196 1.00 59.50 109 GLY A O 1
ATOM 795 N N . SER A 1 110 ? 25.808 -13.884 -21.280 1.00 45.66 110 SER A N 1
ATOM 796 C CA . SER A 1 110 ? 25.211 -12.661 -21.839 1.00 45.66 110 SER A CA 1
ATOM 797 C C . SER A 1 110 ? 26.259 -11.806 -22.527 1.00 45.66 110 SER A C 1
ATOM 799 O O . SER A 1 110 ? 27.267 -11.520 -21.839 1.00 45.66 110 SER A O 1
#

Secondary structure (DSSP, 8-state):
--THHHHHHHHTTT------------PPPHHHHHHHHHHHHHTTGGGB-TTTTTSBPGGGHHHHHHHHHHHHHHTS---PPPP-----GGGS------S-GGGT-TTTT-

pLDDT: mean 71.32, std 15.61, range [45.66, 94.69]

Solvent-accessible surface area (backbone atoms only — not comparable to full-atom values): 7401 Å² total; per-residue (Å²): 136,76,76,77,60,62,59,59,61,62,68,65,72,72,81,72,81,71,83,77,81,74,86,57,89,69,71,74,53,74,68,56,50,49,53,52,50,52,51,40,48,65,73,32,56,84,47,41,40,90,91,34,61,93,41,63,28,78,90,42,48,68,58,44,54,51,52,42,54,49,51,65,59,56,76,47,91,68,78,77,72,77,82,80,82,75,88,54,78,89,72,55,81,79,81,79,65,90,62,68,69,78,76,71,44,92,70,85,82,123

Sequence (110 aa):
MIIRRPLFALLVVTACIGAASTASAQGLTRAQVREQLIEAQANGSQFVTDSSYPDVSPIFAQQVARAKAQHQQQQQPSGMGAPMQGTSDAGAPHTACVGPVSFCNLYSGS

Foldseek 3Di:
DPPVVVVVVVVVPPPDPPPPPPPPPPDDDPVRVVVVVVVCVLQPCVQDDPVRPPDHDPVCPVVSVVSNVVVVVVVPPPDDPDPPPPPDPVPDQCPPPPDPCVVSCPPPPD

InterPro domains:
  IPR025421 Protein of unknown function DUF4148 [PF13663] (8-54)

Organism: NCBI:txid321895

Radius of gyration: 26.72 Å; Cα contacts (8 Å, |Δi|>4): 30; chains: 1; bounding box: 52×83×42 Å